Protein AF-A0A7R8YMV1-F1 (afdb_monomer_lite)

Foldseek 3Di:
DDDPDDPPPPPPPQPADPVHPDRCPDPVNVLVVLLVLLVVLLVVLVPDDFDPDFACVLVVVVVPDDPPDDPVNHDSLVSNQRNVLSVPKDKDKDWDWDDPPDDDPDDAWDQDPNTTIRMDIDIDSSDTGTSCVSVVVVVVVVVVVVVVVVVVD

InterPro domains:
  IPR009286 Inositol-pentakisphosphate 2-kinase [PF06090] (25-140)

Organism: Hermetia illucens (NCBI:txid343691)

Radius of gyration: 21.93 Å; chains: 1; bounding box: 42×35×78 Å

Secondary structure (DSSP, 8-state):
---------------EETTEEEETTSHHHHHHHHHHHHHHHHHHHTTS---SS---HHHHHHHHSPSSPPGGGS-HHHHHHHHHHHHT-EEEEEEEEPPTT----SS-EEEETTEEEEEEEEEE--PPPPTTHHHHHHHHHHHHHHHHHHHT-

pLDDT: mean 83.14, std 17.16, range [29.22, 95.69]

Structure (mmCIF, N/CA/C/O backbone):
data_AF-A0A7R8YMV1-F1
#
_entry.id   AF-A0A7R8YMV1-F1
#
loop_
_atom_site.group_PDB
_atom_site.id
_atom_site.type_symbol
_atom_site.label_atom_id
_atom_site.label_alt_id
_atom_site.label_comp_id
_atom_site.label_asym_id
_atom_site.label_entity_id
_atom_site.label_seq_id
_atom_site.pdbx_PDB_ins_code
_atom_site.Cartn_x
_atom_site.Cartn_y
_atom_site.Cartn_z
_atom_site.occupancy
_atom_site.B_iso_or_equiv
_a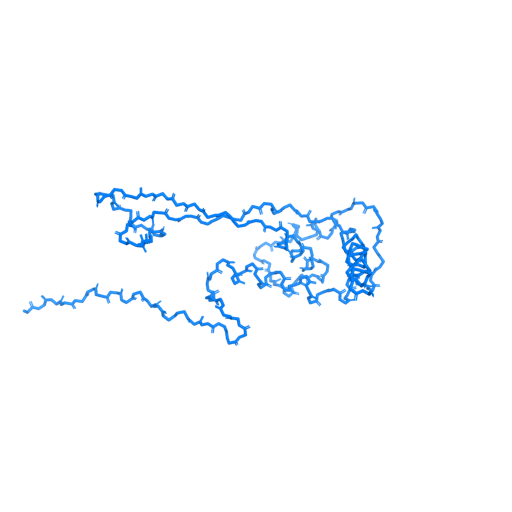tom_site.auth_seq_id
_atom_site.auth_comp_id
_atom_site.auth_asym_id
_atom_site.auth_atom_id
_atom_site.pdbx_PDB_model_num
ATOM 1 N N . MET A 1 1 ? -5.526 13.623 52.461 1.00 35.19 1 MET A N 1
ATOM 2 C CA . MET A 1 1 ? -4.136 13.130 52.526 1.00 35.19 1 MET A CA 1
ATOM 3 C C . MET A 1 1 ? -4.103 11.868 51.670 1.00 35.19 1 MET A C 1
ATOM 5 O O . MET A 1 1 ? -4.763 10.916 52.060 1.00 35.19 1 MET A O 1
ATOM 9 N N . TYR A 1 2 ? -3.419 11.952 50.516 1.00 32.72 2 TYR A N 1
ATOM 10 C CA . TYR A 1 2 ? -3.205 10.959 49.436 1.00 32.72 2 TYR A CA 1
ATOM 11 C C . TYR A 1 2 ? -4.419 10.545 48.575 1.00 32.72 2 TYR A C 1
ATOM 13 O O . TYR A 1 2 ? -5.417 10.102 49.120 1.00 32.72 2 TYR A O 1
ATOM 21 N N . ASP A 1 3 ? -4.408 10.570 47.237 1.00 29.22 3 ASP A N 1
ATOM 22 C CA . ASP A 1 3 ? -3.578 11.251 46.225 1.00 29.22 3 ASP A CA 1
ATOM 23 C C . ASP A 1 3 ? -4.332 11.117 44.873 1.00 29.22 3 ASP A C 1
ATOM 25 O O . ASP A 1 3 ? -4.568 10.005 44.395 1.00 29.22 3 ASP A O 1
ATOM 29 N N . ASP A 1 4 ? -4.746 12.241 44.281 1.00 38.91 4 ASP A N 1
ATOM 30 C CA . ASP A 1 4 ? -5.497 12.365 43.015 1.00 38.91 4 ASP A CA 1
ATOM 31 C C . ASP A 1 4 ? -4.572 12.215 41.791 1.00 38.91 4 ASP A C 1
ATOM 33 O O . ASP A 1 4 ? -4.301 13.170 41.058 1.00 38.91 4 ASP A O 1
ATOM 37 N N . LYS A 1 5 ? -4.019 11.019 41.555 1.00 41.78 5 LYS A N 1
ATOM 38 C CA . LYS A 1 5 ? -3.095 10.813 40.423 1.00 41.78 5 LYS A CA 1
ATOM 39 C C . LYS A 1 5 ? -3.232 9.470 39.723 1.00 41.78 5 LYS A C 1
ATOM 41 O O . LYS A 1 5 ? -2.323 8.659 39.815 1.00 41.78 5 LYS A O 1
ATOM 46 N N . ILE A 1 6 ? -4.276 9.294 38.908 1.00 38.31 6 ILE A N 1
ATOM 47 C CA . ILE A 1 6 ? -4.153 8.574 37.620 1.00 38.31 6 ILE A CA 1
ATOM 48 C C . ILE A 1 6 ? -5.059 9.233 36.561 1.00 38.31 6 ILE A C 1
ATOM 50 O O . ILE A 1 6 ? -5.857 8.590 35.890 1.00 38.31 6 ILE A O 1
ATOM 54 N N . THR A 1 7 ? -4.904 10.537 36.336 1.00 36.53 7 THR A N 1
ATOM 55 C CA . THR A 1 7 ? -5.081 11.093 34.988 1.00 36.53 7 THR A CA 1
ATOM 56 C C . THR A 1 7 ? -3.829 10.731 34.196 1.00 36.53 7 THR A C 1
ATOM 58 O O . THR A 1 7 ? -2.898 11.521 34.047 1.00 36.53 7 THR A O 1
ATOM 61 N N . LYS A 1 8 ? -3.766 9.487 33.703 1.00 34.62 8 LYS A N 1
ATOM 62 C CA . LYS A 1 8 ? -2.855 9.184 32.598 1.00 34.62 8 LYS A CA 1
ATOM 63 C C . LYS A 1 8 ? -3.426 9.887 31.379 1.00 34.62 8 LYS A C 1
ATOM 65 O O . LYS A 1 8 ? -4.315 9.368 30.713 1.00 34.62 8 LYS A O 1
ATOM 70 N N . ASN A 1 9 ? -2.919 11.100 31.173 1.00 32.38 9 ASN A N 1
ATOM 71 C CA . ASN A 1 9 ? -2.918 11.811 29.910 1.00 32.38 9 ASN A CA 1
ATOM 72 C C . ASN A 1 9 ? -2.736 10.784 28.791 1.00 32.38 9 ASN A C 1
ATOM 74 O O . ASN A 1 9 ? -1.647 10.239 28.606 1.00 32.38 9 ASN A O 1
ATOM 78 N N . ILE A 1 10 ? -3.822 10.485 28.078 1.00 41.59 10 ILE A N 1
ATOM 79 C CA . ILE A 1 10 ? -3.691 9.995 26.717 1.00 41.59 10 ILE A CA 1
ATOM 80 C C . ILE A 1 10 ? -3.065 11.175 26.012 1.00 41.59 10 ILE A C 1
ATOM 82 O O . ILE A 1 10 ? -3.707 12.208 25.835 1.00 41.59 10 ILE A O 1
ATOM 86 N N . ASP A 1 11 ? -1.781 11.043 25.735 1.00 39.00 11 ASP A N 1
ATOM 87 C CA . ASP A 1 11 ? -1.049 12.013 24.964 1.00 39.00 11 ASP A CA 1
ATOM 88 C C . ASP A 1 11 ? -1.720 12.107 23.588 1.00 39.00 11 ASP A C 1
ATOM 90 O O . ASP A 1 11 ? -1.566 11.249 22.719 1.00 39.00 11 ASP A O 1
ATOM 94 N N . THR A 1 12 ? -2.594 13.101 23.441 1.00 42.97 12 THR A N 1
ATOM 95 C CA . THR A 1 12 ? -3.225 13.478 22.178 1.00 42.97 12 THR A CA 1
ATOM 96 C C . THR A 1 12 ? -2.307 14.376 21.363 1.00 42.97 12 THR A C 1
ATOM 98 O O . THR A 1 12 ? -2.748 14.898 20.339 1.00 42.97 12 THR A O 1
ATOM 101 N N . SER A 1 13 ? -1.037 14.548 21.761 1.00 44.12 13 SER A N 1
ATOM 102 C CA . SER A 1 13 ? -0.021 15.041 20.841 1.00 44.12 13 SER A CA 1
ATOM 103 C C . SER A 1 13 ? 0.265 13.943 19.811 1.00 44.12 13 SER A C 1
ATOM 105 O O . SER A 1 13 ? 1.190 13.139 19.869 1.00 44.12 13 SER A O 1
ATOM 107 N N . SER A 1 14 ? -0.631 13.879 18.829 1.00 53.84 14 SER A N 1
ATOM 108 C CA . SER A 1 14 ? -0.283 13.435 17.494 1.00 53.84 14 SER A CA 1
ATOM 109 C C . SER A 1 14 ? 0.838 14.358 17.039 1.00 53.84 14 SER A C 1
ATOM 111 O O . SER A 1 14 ? 0.567 15.418 16.482 1.00 53.84 14 SER A O 1
ATOM 113 N N . GLU A 1 15 ? 2.086 13.991 17.318 1.00 51.94 15 GLU A N 1
ATOM 114 C CA . GLU A 1 15 ? 3.215 14.461 16.530 1.00 51.94 15 GLU A CA 1
ATOM 115 C C . GLU A 1 15 ? 2.826 14.188 15.071 1.00 51.94 15 GLU A C 1
ATOM 117 O O . GLU A 1 15 ? 2.707 13.040 14.634 1.00 51.94 15 GLU A O 1
ATOM 122 N N . CYS A 1 16 ? 2.425 15.245 14.371 1.00 46.53 16 CYS A N 1
ATOM 123 C CA . CYS A 1 16 ? 2.157 15.196 12.948 1.00 46.53 16 CYS A CA 1
ATOM 124 C C . CYS A 1 16 ? 3.512 15.255 12.256 1.00 46.53 16 CYS A C 1
ATOM 126 O O . CYS A 1 16 ? 4.367 16.064 12.617 1.00 46.53 16 CYS A O 1
ATOM 128 N N . ASP A 1 17 ? 3.702 14.399 11.261 1.00 52.84 17 ASP A N 1
ATOM 129 C CA . ASP A 1 17 ? 4.820 14.546 10.342 1.00 52.84 17 ASP A CA 1
ATOM 130 C C . ASP A 1 17 ? 4.676 15.919 9.652 1.00 52.84 17 ASP A C 1
ATOM 132 O O . ASP A 1 17 ? 3.625 16.181 9.066 1.00 52.84 17 ASP A O 1
ATOM 136 N N . PRO A 1 18 ? 5.666 16.828 9.704 1.00 58.41 18 PRO A N 1
ATOM 137 C CA . PRO A 1 18 ? 5.553 18.137 9.061 1.00 58.41 18 PRO A CA 1
ATOM 138 C C . PRO A 1 18 ? 5.321 18.052 7.541 1.00 58.41 18 PRO A C 1
ATOM 140 O O . PRO A 1 18 ? 4.912 19.041 6.935 1.00 58.41 18 PRO A O 1
ATOM 143 N N . GLN A 1 19 ? 5.541 16.886 6.920 1.00 65.38 19 GLN A N 1
ATOM 144 C CA . GLN A 1 19 ? 5.238 16.627 5.509 1.00 65.38 19 GLN A CA 1
ATOM 145 C C . GLN A 1 19 ? 3.892 15.920 5.273 1.00 65.38 19 GLN A C 1
ATOM 147 O O . GLN A 1 19 ? 3.459 15.798 4.127 1.00 65.38 19 GLN A O 1
ATOM 152 N N . SER A 1 20 ? 3.203 15.460 6.322 1.00 70.75 20 SER A N 1
ATOM 153 C CA . SER A 1 20 ? 1.961 14.693 6.213 1.00 70.75 20 SER A CA 1
ATOM 154 C C . SER A 1 20 ? 0.981 15.027 7.340 1.00 70.75 20 SER A C 1
ATOM 156 O O . SER A 1 20 ? 1.244 14.789 8.514 1.00 70.75 20 SER A O 1
ATOM 158 N N . ASN A 1 21 ? -0.239 15.419 6.969 1.00 85.62 21 ASN A N 1
ATOM 159 C CA . ASN A 1 21 ? -1.338 15.679 7.909 1.00 85.62 21 ASN A CA 1
ATOM 160 C C . ASN A 1 21 ? -1.898 14.411 8.601 1.00 85.62 21 ASN A C 1
ATOM 162 O O . ASN A 1 21 ? -2.940 14.473 9.252 1.00 85.62 21 ASN A O 1
ATOM 166 N N . LEU A 1 22 ? -1.257 13.247 8.438 1.00 88.31 22 LEU A N 1
ATOM 167 C CA . LEU A 1 22 ? -1.645 11.990 9.079 1.00 88.31 22 LEU A CA 1
ATOM 168 C C . LEU A 1 22 ? -0.892 11.777 10.405 1.00 88.31 22 LEU A C 1
ATOM 170 O O . LEU A 1 22 ? 0.320 12.000 10.453 1.00 88.31 22 LEU A O 1
ATOM 174 N N . PRO A 1 23 ? -1.552 11.244 11.454 1.00 90.06 23 PRO A N 1
ATOM 175 C CA . PRO A 1 23 ? -0.878 10.899 12.704 1.00 90.06 23 PRO A CA 1
ATOM 176 C C . PRO A 1 23 ? 0.217 9.853 12.470 1.00 90.06 23 PRO A C 1
ATOM 178 O O . PRO A 1 23 ? -0.052 8.826 11.835 1.00 90.06 23 PRO A O 1
ATOM 181 N N . LEU A 1 24 ? 1.414 10.060 13.035 1.00 85.69 24 LEU A N 1
ATOM 182 C CA . LEU A 1 24 ? 2.606 9.229 12.783 1.00 85.69 24 LEU A CA 1
ATOM 183 C C . LEU A 1 24 ? 2.370 7.722 12.952 1.00 85.69 24 LEU A C 1
ATOM 185 O O . LEU A 1 24 ? 2.859 6.907 12.177 1.00 85.69 24 LEU A O 1
ATOM 189 N N . LYS A 1 25 ? 1.591 7.334 13.964 1.00 86.56 25 LYS A N 1
ATOM 190 C CA . LYS A 1 25 ? 1.333 5.920 14.289 1.00 86.56 25 LYS A CA 1
ATOM 191 C C . LYS A 1 25 ? 0.070 5.363 13.628 1.00 86.56 25 LYS A C 1
ATOM 193 O O . LYS A 1 25 ? -0.276 4.205 13.868 1.00 86.56 25 LYS A O 1
ATOM 198 N N . SER A 1 26 ? -0.629 6.163 12.821 1.00 90.00 26 SER A N 1
ATOM 199 C CA . SER A 1 26 ? -1.842 5.724 12.133 1.00 90.00 26 SER A CA 1
ATOM 200 C C . SER A 1 26 ? -1.528 4.679 11.063 1.00 90.00 26 SER A C 1
ATOM 202 O O . SER A 1 26 ? -0.466 4.686 10.442 1.00 90.00 26 SER A O 1
ATOM 204 N N . ILE A 1 27 ? -2.483 3.779 10.821 1.00 91.56 27 ILE A N 1
ATOM 205 C CA . ILE A 1 27 ? -2.377 2.805 9.729 1.00 91.56 27 ILE A CA 1
ATOM 206 C C . ILE A 1 27 ? -2.248 3.499 8.369 1.00 91.56 27 ILE A C 1
ATOM 208 O O . ILE A 1 27 ? -1.481 3.044 7.532 1.00 91.56 27 ILE A O 1
ATOM 212 N N . LEU A 1 28 ? -2.933 4.632 8.183 1.00 93.62 28 LEU A N 1
ATOM 213 C CA . LEU A 1 28 ? -2.874 5.409 6.949 1.00 93.62 28 LEU A CA 1
ATOM 214 C C . LEU A 1 28 ? -1.473 5.963 6.703 1.00 93.62 28 LEU A C 1
ATOM 216 O O . LEU A 1 28 ? -0.992 5.865 5.581 1.00 93.62 28 LEU A O 1
ATOM 220 N N . LYS A 1 29 ? -0.792 6.478 7.738 1.00 93.44 29 LYS A N 1
ATOM 221 C CA . LYS A 1 29 ? 0.595 6.941 7.597 1.00 93.44 29 LYS A CA 1
ATOM 222 C C . LYS A 1 29 ? 1.521 5.797 7.194 1.00 93.44 29 LYS A C 1
ATOM 224 O O . LYS A 1 29 ? 2.271 5.935 6.240 1.00 93.44 29 LYS A O 1
ATOM 229 N N . LYS A 1 30 ? 1.399 4.638 7.848 1.00 92.62 30 LYS A N 1
ATOM 230 C CA . LYS A 1 30 ? 2.197 3.446 7.512 1.00 92.62 30 LYS A CA 1
ATOM 231 C C . LYS A 1 30 ? 1.963 2.970 6.077 1.00 92.62 30 LYS A C 1
ATOM 233 O O . LYS A 1 30 ? 2.919 2.657 5.381 1.00 92.62 30 LYS A O 1
ATOM 238 N N . VAL A 1 31 ? 0.705 2.918 5.636 1.00 94.50 31 VAL A N 1
ATOM 239 C CA . VAL A 1 31 ? 0.358 2.543 4.256 1.00 94.50 31 VAL A CA 1
ATOM 240 C C . VAL A 1 31 ? 0.936 3.556 3.268 1.00 94.50 31 VAL A C 1
ATOM 242 O O . VAL A 1 31 ? 1.575 3.148 2.305 1.00 94.50 31 VAL A O 1
ATOM 245 N N . LEU A 1 32 ? 0.783 4.857 3.532 1.00 94.31 32 LEU A N 1
ATOM 246 C CA . LEU A 1 32 ? 1.320 5.925 2.687 1.00 94.31 32 LEU A CA 1
ATOM 247 C C . LEU A 1 32 ? 2.852 5.864 2.566 1.00 94.31 32 LEU A C 1
ATOM 249 O O . LEU A 1 32 ? 3.397 6.010 1.470 1.00 94.31 32 LEU A O 1
ATOM 253 N N . ASP A 1 33 ? 3.547 5.622 3.676 1.00 92.88 33 ASP A N 1
ATOM 25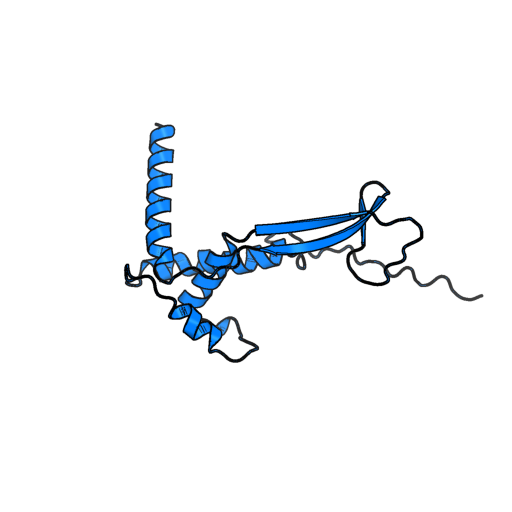4 C CA . ASP A 1 33 ? 5.009 5.526 3.698 1.00 92.88 33 ASP A CA 1
ATOM 255 C C . ASP A 1 33 ? 5.495 4.375 2.814 1.00 92.88 33 ASP A C 1
ATOM 257 O O . ASP A 1 33 ? 6.404 4.548 2.003 1.00 92.88 33 ASP A O 1
ATOM 261 N N . LEU A 1 34 ? 4.823 3.225 2.881 1.00 93.25 34 LEU A N 1
ATOM 262 C CA . LEU A 1 34 ? 5.149 2.081 2.035 1.00 93.25 34 LEU A CA 1
ATOM 263 C C . LEU A 1 34 ? 4.748 2.299 0.566 1.00 93.25 34 LEU A C 1
ATOM 265 O O . LEU A 1 34 ? 5.505 1.939 -0.332 1.00 93.25 34 LEU A O 1
ATOM 269 N N . GLN A 1 35 ? 3.605 2.938 0.288 1.00 94.81 35 GLN A N 1
ATOM 270 C CA . GLN A 1 35 ? 3.210 3.323 -1.077 1.00 94.81 35 GLN A CA 1
ATOM 271 C C . GLN A 1 35 ? 4.241 4.264 -1.722 1.00 94.81 35 GLN A C 1
ATOM 273 O O . GLN A 1 35 ? 4.489 4.196 -2.929 1.00 94.81 35 GLN A O 1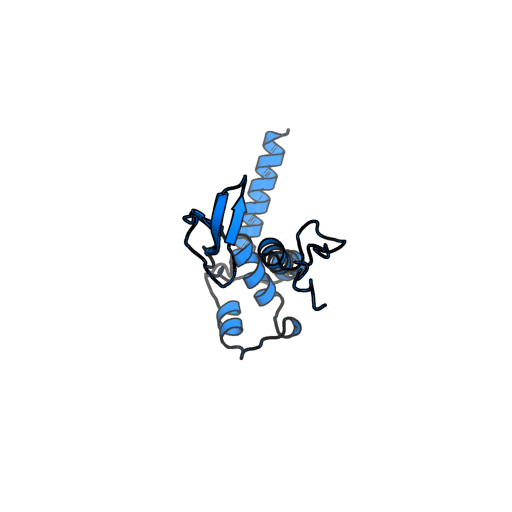
ATOM 278 N N . THR A 1 36 ? 4.894 5.114 -0.927 1.00 94.38 36 THR A N 1
ATOM 279 C CA . THR A 1 36 ? 5.921 6.043 -1.416 1.00 94.38 36 THR A CA 1
ATOM 280 C C . THR A 1 36 ? 7.119 5.307 -2.025 1.00 94.38 36 THR A C 1
ATOM 282 O O . THR A 1 36 ? 7.710 5.811 -2.982 1.00 94.38 36 THR A O 1
ATOM 285 N N . PHE A 1 37 ? 7.425 4.079 -1.590 1.00 94.56 37 PHE A N 1
ATOM 286 C CA . PHE A 1 37 ? 8.476 3.265 -2.208 1.00 94.56 37 PHE A CA 1
ATOM 287 C C . PHE A 1 37 ? 8.215 2.957 -3.679 1.00 94.56 37 PHE A C 1
ATOM 289 O O . PHE A 1 37 ? 9.146 3.024 -4.481 1.00 94.56 37 PHE A O 1
ATOM 296 N N . ALA A 1 38 ? 6.966 2.694 -4.072 1.00 94.19 38 ALA A N 1
ATOM 297 C CA . ALA A 1 38 ? 6.659 2.496 -5.484 1.00 94.19 38 ALA A CA 1
ATOM 298 C C . ALA A 1 38 ? 6.923 3.768 -6.287 1.00 94.19 38 ALA A C 1
ATOM 300 O O . ALA A 1 38 ? 7.575 3.703 -7.325 1.00 94.19 38 ALA A O 1
ATOM 301 N N . LYS A 1 39 ? 6.501 4.931 -5.775 1.00 92.94 39 LYS A N 1
ATOM 302 C CA . LYS A 1 39 ? 6.721 6.225 -6.434 1.00 92.94 39 LYS A CA 1
ATOM 303 C C . LYS A 1 39 ? 8.209 6.551 -6.598 1.00 92.94 39 LYS A C 1
ATOM 305 O O . LYS A 1 39 ? 8.621 6.955 -7.682 1.00 92.94 39 LYS A O 1
ATOM 310 N N . LEU A 1 40 ? 9.004 6.375 -5.541 1.00 95.12 40 LEU A N 1
ATOM 311 C CA . LEU A 1 40 ? 10.440 6.682 -5.550 1.00 95.12 40 LEU A CA 1
ATOM 312 C C . LEU A 1 40 ? 11.229 5.792 -6.517 1.00 95.12 40 LEU A C 1
ATOM 314 O O . LEU A 1 40 ? 12.233 6.237 -7.066 1.00 95.12 40 LEU A O 1
ATOM 318 N N . ASN A 1 41 ? 10.757 4.569 -6.764 1.00 95.06 41 ASN A N 1
ATOM 319 C CA . ASN A 1 41 ? 11.431 3.612 -7.636 1.00 95.06 41 ASN A CA 1
ATOM 320 C C . ASN A 1 41 ? 10.877 3.576 -9.074 1.00 95.06 41 ASN A C 1
ATOM 322 O O . ASN A 1 41 ? 11.423 2.851 -9.901 1.00 95.06 41 ASN A O 1
ATOM 326 N N . LEU A 1 42 ? 9.869 4.391 -9.431 1.00 93.06 42 LEU A N 1
ATOM 327 C CA . LEU A 1 42 ? 9.380 4.487 -10.821 1.00 93.06 42 LEU A CA 1
ATOM 328 C C . LEU A 1 42 ? 10.494 4.799 -11.843 1.00 93.06 42 LEU A C 1
ATOM 330 O O . LEU A 1 42 ? 10.511 4.142 -12.886 1.00 93.06 42 LEU A O 1
ATOM 334 N N . PRO A 1 43 ? 11.434 5.744 -11.596 1.00 94.12 43 PRO A N 1
ATOM 335 C CA . PRO A 1 43 ? 12.492 6.041 -12.563 1.00 94.12 43 PRO A CA 1
ATOM 336 C C . PRO A 1 43 ? 13.392 4.836 -12.830 1.00 94.12 43 PRO A C 1
ATOM 338 O O . PRO A 1 43 ? 13.741 4.581 -13.978 1.00 94.12 43 PRO A O 1
ATOM 341 N N . TYR A 1 44 ? 13.718 4.069 -11.789 1.00 94.38 44 TYR A N 1
ATOM 342 C CA . TYR A 1 44 ? 14.491 2.840 -11.923 1.00 94.38 44 TYR A CA 1
ATOM 343 C C . TYR A 1 44 ? 13.723 1.784 -12.726 1.00 94.38 44 TYR A C 1
ATOM 345 O O . TYR A 1 44 ? 14.225 1.276 -13.725 1.00 94.38 44 TYR A O 1
ATOM 353 N N . MET A 1 45 ? 12.462 1.531 -12.356 1.00 93.94 45 MET A N 1
ATOM 354 C CA . MET A 1 45 ? 11.610 0.553 -13.041 1.00 93.94 45 MET A CA 1
ATOM 355 C C . MET A 1 45 ? 11.407 0.873 -14.531 1.00 93.94 45 MET A C 1
ATOM 357 O O . MET A 1 45 ? 11.180 -0.032 -15.329 1.00 93.94 45 MET A O 1
ATOM 361 N N . SER A 1 46 ? 11.513 2.148 -14.925 1.00 89.81 46 SER A N 1
ATOM 362 C CA . SER A 1 46 ? 11.427 2.573 -16.329 1.00 89.81 46 SER A CA 1
ATOM 363 C C . SER A 1 46 ? 12.664 2.263 -17.176 1.00 89.81 46 SER A C 1
ATOM 365 O O . SER A 1 46 ? 12.571 2.285 -18.401 1.00 89.81 46 SER A O 1
ATOM 367 N N . GLN A 1 47 ? 13.806 1.987 -16.542 1.00 91.00 47 GLN A N 1
ATOM 368 C CA . GLN A 1 47 ? 15.086 1.746 -17.216 1.00 91.00 47 GLN A CA 1
ATOM 369 C C . GLN A 1 47 ? 15.404 0.257 -17.374 1.00 91.00 47 GLN A C 1
ATOM 371 O O . GLN A 1 47 ? 16.247 -0.102 -18.193 1.00 91.00 47 GLN A O 1
ATOM 376 N N . ILE A 1 48 ? 14.756 -0.606 -16.592 1.00 88.94 48 ILE A N 1
ATOM 377 C CA . ILE A 1 48 ? 14.990 -2.049 -16.629 1.00 88.94 48 ILE A CA 1
ATOM 378 C C . ILE A 1 48 ? 14.149 -2.728 -17.714 1.00 88.94 48 ILE A C 1
ATOM 380 O O . ILE A 1 48 ? 12.989 -2.383 -17.952 1.00 88.94 48 ILE A O 1
ATOM 384 N N . GLU A 1 49 ? 14.724 -3.741 -18.358 1.00 85.69 49 GLU A N 1
ATOM 385 C CA . GLU A 1 49 ? 13.994 -4.578 -19.306 1.00 85.69 49 GLU A CA 1
ATOM 386 C C . GLU A 1 49 ? 13.111 -5.578 -18.554 1.00 85.69 49 GLU A C 1
ATOM 388 O O . GLU A 1 49 ? 13.580 -6.556 -17.971 1.00 85.69 49 GLU A O 1
ATOM 393 N N . LEU A 1 50 ? 11.802 -5.327 -18.573 1.00 85.00 50 LEU A N 1
ATOM 394 C CA . LEU A 1 50 ? 10.811 -6.216 -17.977 1.00 85.00 50 LEU A CA 1
ATOM 395 C C . LEU A 1 50 ? 10.254 -7.187 -19.017 1.00 85.00 50 LEU A C 1
ATOM 397 O O . LEU A 1 50 ? 9.751 -6.785 -20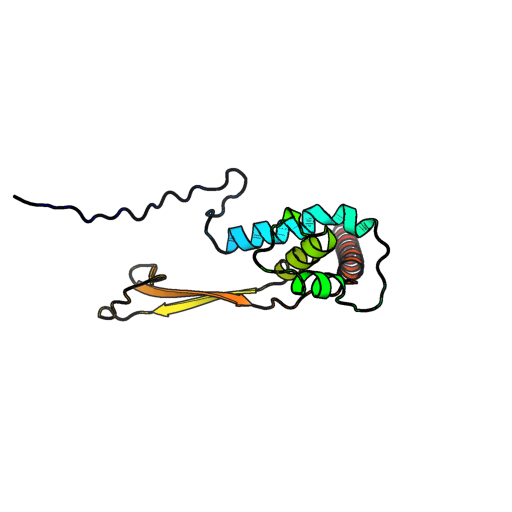.071 1.00 85.00 50 LEU A O 1
ATOM 401 N N . SER A 1 51 ? 10.283 -8.473 -18.670 1.00 84.88 51 SER A N 1
ATOM 402 C CA . SER A 1 51 ? 9.606 -9.522 -19.431 1.00 84.88 51 SER A CA 1
ATOM 403 C C . SER A 1 51 ? 8.089 -9.313 -19.429 1.00 84.88 51 SER A C 1
ATOM 405 O O . SER A 1 51 ? 7.511 -8.850 -18.447 1.00 84.88 51 SER A O 1
ATOM 407 N N . ASP A 1 52 ? 7.422 -9.707 -20.515 1.00 83.06 52 ASP A N 1
ATOM 408 C CA . ASP A 1 52 ? 5.957 -9.796 -20.550 1.00 83.06 52 ASP A CA 1
ATOM 409 C C . ASP A 1 52 ? 5.426 -11.008 -19.774 1.00 83.06 52 ASP A C 1
ATOM 411 O O . ASP A 1 52 ? 4.248 -11.045 -19.406 1.00 83.06 52 ASP A O 1
ATOM 415 N N . ALA A 1 53 ? 6.285 -11.990 -19.492 1.00 88.06 53 ALA A N 1
ATOM 416 C CA . ALA A 1 53 ? 5.912 -13.160 -18.718 1.00 88.06 53 ALA A CA 1
ATOM 417 C C . ALA A 1 53 ? 5.590 -12.778 -17.269 1.00 88.06 53 ALA A C 1
ATOM 419 O O . ALA A 1 53 ? 6.261 -11.958 -16.642 1.00 88.06 53 ALA A O 1
ATOM 420 N N . LYS A 1 54 ? 4.553 -13.408 -16.718 1.00 88.00 54 LYS A N 1
ATOM 421 C CA . LYS A 1 54 ? 4.207 -13.258 -15.309 1.00 88.00 54 LYS A CA 1
ATOM 422 C C . LYS A 1 54 ? 5.219 -14.045 -14.469 1.00 88.00 54 LYS A C 1
ATOM 424 O O . LYS A 1 54 ? 5.195 -15.272 -14.492 1.00 88.00 54 LYS A O 1
ATOM 429 N N . SER A 1 55 ? 6.068 -13.347 -13.725 1.00 90.94 55 SER A N 1
ATOM 430 C CA . SER A 1 55 ? 6.991 -13.928 -12.743 1.00 90.94 55 SER A CA 1
ATOM 431 C C . SER A 1 55 ? 6.862 -13.234 -11.389 1.00 90.94 55 SER A C 1
ATOM 433 O O . SER A 1 55 ? 6.260 -12.163 -11.284 1.00 90.94 55 SER A O 1
ATOM 435 N N . TYR A 1 56 ? 7.402 -13.875 -10.355 1.00 91.12 56 TYR A N 1
ATOM 436 C CA . TYR A 1 56 ? 7.421 -13.378 -8.979 1.00 91.12 56 TYR A CA 1
ATOM 437 C C . TYR A 1 56 ? 8.839 -13.430 -8.394 1.00 91.12 56 TYR A C 1
ATOM 439 O O . TYR A 1 56 ? 9.014 -13.525 -7.184 1.00 91.12 56 TYR A O 1
ATOM 447 N N . ASN A 1 57 ? 9.865 -13.354 -9.243 1.00 89.94 57 ASN A N 1
ATOM 448 C CA . ASN A 1 57 ? 11.254 -13.602 -8.860 1.00 89.94 57 ASN A CA 1
ATOM 449 C C . ASN A 1 57 ? 11.741 -12.587 -7.821 1.00 89.94 57 ASN A C 1
ATOM 451 O O . ASN A 1 57 ? 12.468 -12.940 -6.894 1.00 89.94 57 ASN A O 1
ATOM 455 N N . SER A 1 58 ? 11.333 -11.322 -7.956 1.00 85.19 58 SER A N 1
ATOM 456 C CA . SER A 1 58 ? 11.688 -10.267 -6.998 1.00 85.19 58 SER A CA 1
ATOM 457 C C . SER A 1 58 ? 11.093 -10.545 -5.617 1.00 85.19 58 SER A C 1
ATOM 459 O O . SER A 1 58 ? 11.724 -10.302 -4.594 1.00 85.19 58 SER A O 1
ATOM 461 N N . LEU A 1 59 ? 9.891 -11.118 -5.576 1.00 85.06 59 LEU A N 1
ATOM 462 C CA . LEU A 1 59 ? 9.204 -11.455 -4.333 1.00 85.06 59 LEU A CA 1
ATOM 463 C C . LEU A 1 59 ? 9.700 -12.764 -3.726 1.00 85.06 59 LEU A C 1
ATOM 465 O O . LEU A 1 59 ? 9.816 -12.857 -2.510 1.00 85.06 59 LEU A O 1
ATOM 469 N N . GLU A 1 60 ? 10.044 -13.756 -4.544 1.00 90.12 60 GLU A N 1
ATOM 470 C CA . GLU A 1 60 ? 10.712 -14.972 -4.077 1.00 90.12 60 GLU A CA 1
ATOM 471 C C . GLU A 1 60 ? 12.044 -14.629 -3.396 1.00 90.12 60 GLU A C 1
ATOM 473 O O . GLU A 1 60 ? 12.323 -15.120 -2.299 1.00 90.12 60 GLU A O 1
ATOM 478 N N . LYS A 1 61 ? 12.822 -13.706 -3.982 1.00 89.06 61 LYS A N 1
ATOM 479 C CA . LYS A 1 61 ? 14.025 -13.148 -3.347 1.00 89.06 61 LYS A CA 1
ATOM 480 C C . LYS A 1 61 ? 13.689 -12.464 -2.025 1.00 89.06 61 LYS A C 1
ATOM 482 O O . LYS A 1 61 ? 14.319 -12.793 -1.022 1.00 89.06 61 LYS A O 1
ATOM 487 N N . LEU A 1 62 ? 12.673 -11.600 -1.993 1.00 87.31 62 LEU A N 1
ATOM 488 C CA . LEU A 1 62 ? 12.250 -10.903 -0.776 1.00 87.31 62 LEU A CA 1
ATOM 489 C C . LEU A 1 62 ? 11.885 -11.872 0.357 1.00 87.31 62 LEU A C 1
ATOM 491 O O . LEU A 1 62 ? 12.372 -11.723 1.475 1.00 87.31 62 LEU A O 1
ATOM 495 N N . VAL A 1 63 ? 11.053 -12.877 0.072 1.00 87.50 63 VAL A N 1
ATOM 496 C CA . VAL A 1 63 ? 10.576 -13.860 1.061 1.00 87.50 63 VAL A CA 1
ATOM 497 C C . VAL A 1 63 ? 11.704 -14.783 1.531 1.00 87.50 63 VAL A C 1
ATOM 499 O O . VAL A 1 63 ? 11.662 -15.285 2.652 1.00 87.50 63 VAL A O 1
ATOM 502 N N . SER A 1 64 ? 12.743 -14.980 0.714 1.00 89.06 64 SER A N 1
ATOM 503 C CA . SER A 1 64 ? 13.923 -15.761 1.101 1.00 89.06 64 SER A CA 1
ATOM 504 C C . SER A 1 64 ? 14.845 -15.047 2.104 1.00 89.06 64 SER A C 1
ATOM 506 O O . SER A 1 64 ? 15.708 -15.691 2.709 1.00 89.06 64 SER A O 1
ATOM 508 N N . LYS A 1 65 ? 14.678 -13.732 2.312 1.00 88.94 65 LYS A N 1
ATOM 509 C CA . LYS A 1 65 ? 15.494 -12.958 3.257 1.00 88.94 65 LYS A CA 1
ATOM 510 C C . LYS A 1 65 ? 15.108 -13.271 4.704 1.00 88.94 65 LYS A C 1
ATOM 512 O O . LYS A 1 65 ? 13.941 -13.450 5.044 1.00 88.94 65 LYS A O 1
ATOM 517 N N . LYS A 1 66 ? 16.107 -13.317 5.592 1.00 84.19 66 LYS A N 1
ATOM 518 C CA . LYS A 1 66 ? 15.881 -13.530 7.029 1.00 84.19 66 LYS A CA 1
ATOM 519 C C . LYS A 1 66 ? 15.331 -12.260 7.674 1.00 84.19 66 LYS A C 1
ATOM 521 O O . LYS A 1 66 ? 15.846 -11.176 7.436 1.00 84.19 66 LYS A O 1
ATOM 526 N N . LEU A 1 67 ? 14.321 -12.417 8.528 1.00 85.06 67 LEU A N 1
ATOM 527 C CA . LEU A 1 67 ? 13.787 -11.330 9.347 1.00 85.06 67 LEU A CA 1
ATOM 528 C C . LEU A 1 67 ? 14.652 -11.111 10.607 1.00 85.06 67 LEU A C 1
ATOM 530 O O . LEU A 1 67 ? 15.138 -12.095 11.172 1.00 85.06 67 LEU A O 1
ATOM 534 N N . PRO A 1 68 ? 14.794 -9.862 11.094 1.00 84.25 68 PRO A N 1
ATOM 535 C CA . PRO A 1 68 ? 14.245 -8.626 10.526 1.00 84.25 68 PRO A CA 1
ATOM 536 C C . PRO A 1 68 ? 15.021 -8.170 9.280 1.00 84.25 68 PRO A C 1
ATOM 538 O O . PRO A 1 68 ? 16.243 -8.237 9.254 1.00 84.25 68 PRO A O 1
ATOM 541 N N . ILE A 1 69 ? 14.297 -7.693 8.265 1.00 83.12 69 ILE A N 1
ATOM 542 C CA . ILE A 1 69 ? 14.890 -7.132 7.044 1.00 83.12 69 ILE A CA 1
ATOM 543 C C . ILE A 1 69 ? 15.008 -5.619 7.226 1.00 83.12 69 ILE A C 1
ATOM 545 O O . ILE A 1 69 ? 14.010 -4.969 7.554 1.00 83.12 69 ILE A O 1
ATOM 549 N N . LEU A 1 70 ? 16.199 -5.059 7.014 1.00 86.19 70 LEU A N 1
ATOM 550 C CA . LEU A 1 70 ? 16.370 -3.611 6.956 1.00 86.19 70 LEU A CA 1
ATOM 551 C C . LEU A 1 70 ? 15.954 -3.115 5.567 1.00 86.19 70 LEU A C 1
ATOM 553 O O . LEU A 1 70 ? 16.178 -3.784 4.561 1.00 86.19 70 LEU A O 1
ATOM 557 N N . LEU A 1 71 ? 15.333 -1.935 5.494 1.00 85.19 71 LEU A N 1
ATOM 558 C CA . LEU A 1 71 ? 14.884 -1.366 4.214 1.00 85.19 71 LEU A CA 1
ATOM 559 C C . LEU A 1 71 ? 16.048 -1.123 3.242 1.00 85.19 71 LEU A C 1
ATOM 561 O O . LEU A 1 71 ? 15.860 -1.229 2.036 1.00 85.19 71 LEU A O 1
ATOM 565 N N . GLU A 1 72 ? 17.236 -0.831 3.769 1.00 87.06 72 GLU A N 1
ATOM 566 C CA . GLU A 1 72 ? 18.480 -0.662 3.006 1.00 87.06 72 GLU A CA 1
ATOM 567 C C . GLU A 1 72 ? 18.982 -1.952 2.343 1.00 87.06 72 GLU A C 1
ATOM 569 O O . GLU A 1 72 ? 19.706 -1.883 1.354 1.00 87.06 72 GLU A O 1
ATOM 574 N N . ASP A 1 73 ? 18.539 -3.119 2.821 1.00 89.12 73 ASP A N 1
ATOM 575 C CA . ASP A 1 73 ? 18.869 -4.419 2.228 1.00 89.12 73 ASP A CA 1
ATOM 576 C C . ASP A 1 73 ? 17.939 -4.784 1.059 1.00 89.12 73 ASP A C 1
ATOM 578 O O . ASP A 1 73 ? 18.080 -5.852 0.449 1.00 89.12 73 ASP A O 1
ATOM 582 N N . LEU A 1 74 ? 16.932 -3.954 0.770 1.00 92.12 74 LEU A N 1
ATOM 583 C CA . LEU A 1 74 ? 15.968 -4.185 -0.299 1.00 92.12 74 LEU A CA 1
ATOM 584 C C . LEU A 1 74 ? 16.415 -3.524 -1.600 1.00 92.12 74 LEU A C 1
ATOM 586 O O . LEU A 1 74 ? 16.781 -2.352 -1.645 1.00 92.12 74 LEU A O 1
ATOM 590 N N . SER A 1 75 ? 16.332 -4.290 -2.683 1.00 93.50 75 SER A N 1
ATOM 591 C CA . SER A 1 75 ? 16.493 -3.776 -4.039 1.00 93.50 75 SER A CA 1
ATOM 592 C C . SER A 1 75 ? 15.359 -2.820 -4.407 1.00 93.50 75 SER A C 1
ATOM 594 O O . SER A 1 75 ? 14.281 -2.814 -3.803 1.00 93.50 75 SER A O 1
ATOM 596 N N . GLN A 1 76 ? 15.596 -2.013 -5.437 1.00 94.12 76 GLN A N 1
ATOM 597 C CA . GLN A 1 76 ? 14.618 -1.046 -5.930 1.00 94.12 76 GLN A CA 1
ATOM 598 C C . GLN A 1 76 ? 13.370 -1.741 -6.486 1.00 94.12 76 GLN A C 1
ATOM 600 O O . GLN A 1 76 ? 12.258 -1.250 -6.286 1.00 94.12 76 GLN A O 1
ATOM 605 N N . GLU A 1 77 ? 13.535 -2.912 -7.107 1.00 93.50 77 GLU A N 1
ATOM 606 C CA . GLU A 1 77 ? 12.442 -3.773 -7.549 1.00 93.50 77 GLU A CA 1
ATOM 607 C C . GLU A 1 77 ? 11.617 -4.260 -6.361 1.00 93.50 77 GLU A C 1
ATOM 609 O O . GLU A 1 77 ? 10.403 -4.086 -6.354 1.00 93.50 77 GLU A O 1
ATOM 614 N N . GLU A 1 78 ? 12.249 -4.816 -5.323 1.00 92.50 78 GLU A N 1
ATOM 615 C CA . GLU A 1 78 ? 11.544 -5.292 -4.125 1.00 92.50 78 GLU A CA 1
ATOM 616 C C . GLU A 1 78 ? 10.760 -4.162 -3.442 1.00 92.50 78 GLU A C 1
ATOM 618 O O . GLU A 1 78 ? 9.587 -4.336 -3.104 1.00 92.50 78 GLU A O 1
ATOM 623 N N . LEU A 1 79 ? 11.373 -2.983 -3.302 1.00 94.12 79 LEU A N 1
ATOM 624 C CA . LEU A 1 79 ? 10.722 -1.785 -2.767 1.00 94.12 79 LEU A CA 1
ATOM 625 C C . LEU A 1 79 ? 9.531 -1.347 -3.631 1.00 94.12 79 LEU A C 1
ATOM 627 O O . LEU A 1 79 ? 8.468 -1.009 -3.098 1.00 94.12 79 LEU A O 1
ATOM 631 N N . TYR A 1 80 ? 9.672 -1.392 -4.958 1.00 94.94 80 TYR A N 1
ATOM 632 C CA . TYR A 1 80 ? 8.571 -1.122 -5.876 1.00 94.94 80 TYR A CA 1
ATOM 633 C C . TYR A 1 80 ? 7.439 -2.152 -5.735 1.00 94.94 80 TYR A C 1
ATOM 635 O O . TYR A 1 80 ? 6.268 -1.767 -5.683 1.00 94.94 80 TYR A O 1
ATOM 643 N N . MET A 1 81 ? 7.752 -3.446 -5.628 1.00 92.81 81 MET A N 1
ATOM 644 C CA . MET A 1 81 ? 6.749 -4.509 -5.487 1.00 92.81 81 MET A CA 1
ATOM 645 C C . MET A 1 81 ? 5.955 -4.380 -4.181 1.00 92.81 81 MET A C 1
ATOM 647 O O . MET A 1 81 ? 4.730 -4.525 -4.189 1.00 92.81 81 MET A O 1
ATOM 651 N N . ILE A 1 82 ? 6.621 -4.040 -3.073 1.00 92.38 82 ILE A N 1
ATOM 652 C CA . ILE A 1 82 ? 5.962 -3.765 -1.786 1.00 92.38 82 ILE A CA 1
ATOM 653 C C . ILE A 1 82 ? 5.019 -2.566 -1.918 1.00 92.38 82 ILE A C 1
ATOM 655 O O . ILE A 1 82 ? 3.835 -2.663 -1.587 1.00 92.38 82 ILE A O 1
ATOM 659 N N . GLY A 1 83 ? 5.524 -1.441 -2.434 1.00 94.81 83 GLY A N 1
ATOM 660 C CA . GLY A 1 83 ? 4.733 -0.219 -2.546 1.00 94.81 83 GLY A CA 1
ATOM 661 C C . GLY A 1 83 ? 3.543 -0.364 -3.495 1.00 94.81 83 GLY A C 1
ATOM 662 O O . GLY A 1 83 ? 2.444 0.078 -3.173 1.00 94.81 83 GLY A O 1
ATOM 663 N N . SER A 1 84 ? 3.734 -1.029 -4.638 1.00 94.25 84 SER A N 1
ATOM 664 C CA . SER A 1 84 ? 2.686 -1.223 -5.649 1.00 94.25 84 SER A CA 1
ATOM 665 C C . SER A 1 84 ? 1.601 -2.194 -5.192 1.00 94.25 84 SER A C 1
ATOM 667 O O . SER A 1 84 ? 0.439 -2.019 -5.544 1.00 94.25 84 SER A O 1
ATOM 669 N N . THR A 1 85 ? 1.941 -3.171 -4.348 1.00 93.75 85 THR A N 1
ATOM 670 C CA . THR A 1 85 ? 0.944 -4.028 -3.692 1.00 93.75 85 THR A CA 1
ATOM 671 C C . THR A 1 85 ? 0.034 -3.199 -2.783 1.00 93.75 85 THR A C 1
ATOM 673 O O . THR A 1 85 ? -1.183 -3.343 -2.830 1.00 93.75 85 THR A O 1
ATOM 676 N N . LEU A 1 86 ? 0.600 -2.264 -2.013 1.00 95.12 86 LEU A N 1
ATOM 677 C CA . LEU A 1 86 ? -0.176 -1.411 -1.109 1.00 95.12 86 LEU A CA 1
ATOM 678 C C . LEU A 1 86 ? -0.944 -0.278 -1.788 1.00 95.12 86 LEU A C 1
ATOM 680 O O . LEU A 1 86 ? -1.837 0.290 -1.164 1.00 95.12 86 LEU A O 1
ATOM 684 N N . MET A 1 87 ? -0.631 0.064 -3.038 1.00 93.00 87 MET A N 1
ATOM 685 C CA . MET A 1 87 ? -1.440 1.012 -3.815 1.00 93.00 87 MET A CA 1
ATOM 686 C C . MET A 1 87 ? -2.842 0.470 -4.114 1.00 93.00 87 MET A C 1
ATOM 688 O O . MET A 1 87 ? -3.783 1.256 -4.160 1.00 93.00 87 MET A O 1
ATOM 692 N N . ASP A 1 88 ? -2.980 -0.853 -4.232 1.00 90.75 88 ASP A N 1
ATOM 693 C CA . ASP A 1 88 ? -4.251 -1.529 -4.520 1.00 90.75 88 ASP A CA 1
ATOM 694 C C . ASP A 1 88 ? -4.868 -2.209 -3.282 1.00 90.75 88 ASP A C 1
ATOM 696 O O . ASP A 1 88 ? -5.844 -2.946 -3.404 1.00 90.75 88 ASP A O 1
ATOM 700 N N . ALA A 1 89 ? -4.300 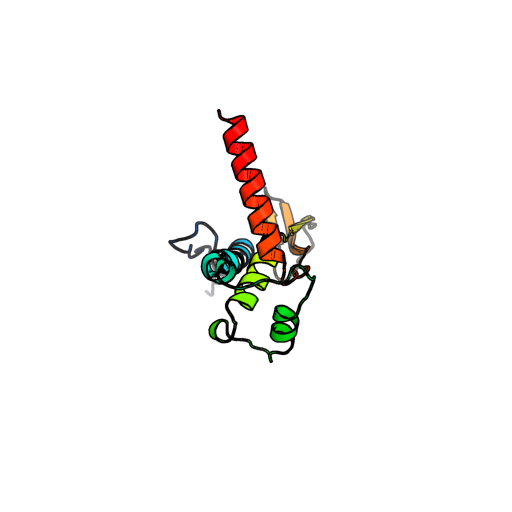-1.993 -2.092 1.00 95.00 89 ALA A N 1
ATOM 701 C CA . ALA A 1 89 ? -4.779 -2.612 -0.862 1.00 95.00 89 ALA A CA 1
ATOM 702 C C . ALA A 1 89 ? -6.018 -1.900 -0.301 1.00 95.00 89 ALA A C 1
ATOM 704 O O . ALA A 1 89 ? -6.124 -0.671 -0.319 1.00 95.00 89 ALA A O 1
ATOM 705 N N . SER A 1 90 ? -6.917 -2.675 0.303 1.00 95.69 90 SER A N 1
ATOM 706 C CA . SER A 1 90 ? -8.127 -2.155 0.946 1.00 95.69 90 SER A CA 1
ATOM 707 C C . SER A 1 90 ? -7.940 -2.005 2.458 1.00 95.69 90 SER A C 1
ATOM 709 O O . SER A 1 90 ? -7.323 -2.844 3.115 1.00 95.69 90 SER A O 1
ATOM 711 N N . ILE A 1 91 ? -8.528 -0.958 3.046 1.00 95.50 91 ILE A N 1
ATOM 712 C CA . ILE A 1 91 ? -8.602 -0.777 4.504 1.00 95.50 91 ILE A CA 1
ATOM 713 C C . ILE A 1 91 ? -10.032 -1.053 4.960 1.00 95.50 91 ILE A C 1
ATOM 715 O O . ILE A 1 91 ? -10.948 -0.284 4.677 1.00 95.50 91 ILE A O 1
ATOM 719 N N . MET A 1 92 ? -10.216 -2.123 5.727 1.00 95.50 92 MET A N 1
ATOM 720 C CA . MET A 1 92 ? -11.480 -2.439 6.377 1.00 95.50 92 MET A CA 1
ATOM 721 C C . MET A 1 92 ? -11.478 -1.928 7.816 1.00 95.50 92 MET A C 1
ATOM 723 O O . MET A 1 92 ? -10.577 -2.237 8.599 1.00 95.50 92 MET A O 1
ATOM 727 N N . ILE A 1 93 ? -12.516 -1.177 8.180 1.00 93.56 93 ILE A N 1
ATOM 728 C CA . ILE A 1 93 ? -12.733 -0.688 9.542 1.00 93.56 93 ILE A CA 1
ATOM 729 C C . ILE A 1 93 ? -14.039 -1.283 10.051 1.00 93.56 93 ILE A C 1
ATOM 731 O O . ILE A 1 93 ? -15.095 -1.102 9.453 1.00 93.56 93 ILE A O 1
ATOM 735 N N . THR A 1 94 ? -13.958 -1.993 11.168 1.00 92.12 94 THR A N 1
ATOM 736 C CA . THR A 1 94 ? -15.113 -2.614 11.818 1.00 92.12 94 THR A CA 1
ATOM 737 C C . THR A 1 94 ? -15.418 -1.906 13.126 1.00 92.12 94 THR A C 1
ATOM 739 O O . THR A 1 94 ? -14.506 -1.504 13.851 1.00 92.12 94 THR A O 1
ATOM 742 N N . PHE A 1 95 ? -16.710 -1.762 13.412 1.00 92.00 95 PHE A N 1
ATOM 743 C CA . PHE A 1 95 ? -17.233 -1.146 14.624 1.00 92.00 95 PHE A CA 1
ATOM 744 C C . PHE A 1 95 ? -18.198 -2.122 15.283 1.00 92.00 95 PHE A C 1
ATOM 746 O O . PHE A 1 95 ? -19.135 -2.603 14.650 1.00 92.00 95 PHE A O 1
ATOM 753 N N . HIS A 1 96 ? -17.987 -2.388 16.563 1.00 90.12 96 HIS A N 1
ATOM 754 C CA . HIS A 1 96 ? -18.894 -3.176 17.379 1.00 90.12 96 HIS A CA 1
ATOM 755 C C . HIS A 1 96 ? -19.315 -2.340 18.581 1.00 90.12 96 HIS A C 1
ATOM 757 O O . HIS A 1 96 ? -18.472 -1.966 19.396 1.00 90.12 96 HIS A O 1
ATOM 763 N N . ARG A 1 97 ? -20.603 -1.994 18.667 1.00 90.69 97 ARG A N 1
ATOM 764 C CA . ARG A 1 97 ? -21.120 -1.204 19.788 1.00 90.69 97 ARG A CA 1
ATOM 765 C C . ARG A 1 97 ? -21.055 -2.034 21.066 1.00 90.69 97 ARG A C 1
ATOM 767 O O . ARG A 1 97 ? -21.545 -3.158 21.084 1.00 90.69 97 ARG A O 1
ATOM 774 N N . LEU A 1 98 ? -20.480 -1.461 22.115 1.00 88.69 98 LEU A N 1
ATOM 775 C CA . LEU A 1 98 ? -20.370 -2.092 23.425 1.00 88.69 98 LEU A CA 1
ATOM 776 C C . LEU A 1 98 ? -21.563 -1.712 24.298 1.00 88.69 98 LEU A C 1
ATOM 778 O O . LEU A 1 98 ? -22.026 -0.573 24.260 1.00 88.69 98 LEU A O 1
ATOM 782 N N . ALA A 1 99 ? -22.034 -2.664 25.101 1.00 84.75 99 ALA A N 1
ATOM 783 C CA . ALA A 1 99 ? -22.968 -2.370 26.181 1.00 84.75 99 ALA A CA 1
ATOM 784 C C . ALA A 1 99 ? -22.247 -1.639 27.328 1.00 84.75 99 ALA A C 1
ATOM 786 O O . ALA A 1 99 ? -21.038 -1.799 27.509 1.00 84.75 99 ALA A O 1
ATOM 787 N N . GLU A 1 100 ? -22.986 -0.870 28.130 1.00 73.81 100 GLU A N 1
ATOM 788 C CA . GLU A 1 100 ? -22.429 -0.047 29.219 1.00 73.81 100 GLU A CA 1
ATOM 789 C C . GLU A 1 100 ? -21.619 -0.854 30.249 1.00 73.81 100 GLU A C 1
ATOM 791 O O . GLU A 1 100 ? -20.654 -0.341 30.805 1.00 73.81 100 GLU A O 1
ATOM 796 N N . SER A 1 101 ? -21.964 -2.128 30.453 1.00 68.12 101 SER A N 1
ATOM 797 C CA . SER A 1 101 ? -21.332 -3.028 31.425 1.00 68.12 101 SER A CA 1
ATOM 798 C C . SER A 1 101 ? -20.150 -3.840 30.877 1.00 68.12 101 SER A C 1
ATOM 800 O O . SER A 1 101 ? -19.614 -4.687 31.590 1.00 68.12 101 SER A O 1
ATOM 802 N N . GLN A 1 102 ? -19.773 -3.664 29.605 1.00 66.19 102 GLN A N 1
ATOM 803 C CA . GLN A 1 102 ? -18.634 -4.368 29.008 1.00 66.19 102 GLN A CA 1
ATOM 804 C C . GLN A 1 102 ? -17.355 -3.543 29.138 1.00 66.19 102 GLN A C 1
ATOM 806 O O . GLN A 1 102 ? -17.046 -2.693 28.296 1.00 66.19 102 GLN A O 1
ATOM 811 N N . ASP A 1 103 ? -16.567 -3.855 30.162 1.00 65.12 103 ASP A N 1
ATOM 812 C CA . ASP A 1 103 ? -15.200 -3.364 30.277 1.00 65.12 103 ASP A CA 1
ATOM 813 C C . ASP A 1 103 ? -14.239 -4.298 29.545 1.00 65.12 103 ASP A C 1
ATOM 815 O O . ASP A 1 103 ? -13.852 -5.360 30.025 1.00 65.12 103 ASP A O 1
ATOM 819 N N . LEU A 1 104 ? -13.871 -3.890 28.330 1.00 64.88 104 LEU A N 1
ATOM 820 C CA . LEU A 1 104 ? -12.734 -4.455 27.615 1.00 64.88 104 LEU A CA 1
ATOM 821 C C . LEU A 1 104 ? -11.480 -3.715 28.080 1.00 64.88 104 LEU A C 1
ATOM 823 O O . LEU A 1 104 ? -11.382 -2.497 27.930 1.00 64.88 104 LEU A O 1
ATOM 827 N N . THR A 1 105 ? -10.537 -4.451 28.661 1.00 56.97 105 THR A N 1
ATOM 828 C CA . THR A 1 105 ? -9.359 -3.883 29.327 1.00 56.97 105 THR A CA 1
ATOM 829 C C . THR A 1 105 ? -8.246 -3.439 28.390 1.00 56.97 105 THR A C 1
ATOM 831 O O . THR A 1 105 ? -7.346 -2.743 28.845 1.00 56.97 105 THR A O 1
ATOM 834 N N . GLU A 1 106 ? -8.272 -3.750 27.094 1.00 53.22 106 GLU A N 1
ATOM 835 C CA . GLU A 1 106 ? -7.154 -3.396 26.218 1.00 53.22 106 GLU A CA 1
ATOM 836 C C . GLU A 1 106 ? -7.593 -3.006 24.810 1.00 53.22 106 GLU A C 1
ATOM 838 O O . GLU A 1 106 ? -8.407 -3.674 24.181 1.00 53.22 106 GLU A O 1
ATOM 843 N N . GLY A 1 107 ? -6.997 -1.905 24.339 1.00 61.69 107 GLY A N 1
ATOM 844 C CA . GLY A 1 107 ? -6.782 -1.580 22.933 1.00 61.69 107 GLY A CA 1
ATOM 845 C C . GLY A 1 107 ? -8.013 -1.583 22.027 1.00 61.69 107 GLY A C 1
ATOM 846 O O . GLY A 1 107 ? -8.452 -2.624 21.555 1.00 61.69 107 GLY A O 1
ATOM 847 N N . SER A 1 108 ? -8.418 -0.377 21.609 1.00 71.00 108 SER A N 1
ATOM 848 C CA . SER A 1 108 ? -9.327 -0.077 20.478 1.00 71.00 108 SER A CA 1
ATOM 849 C C . SER A 1 108 ? -10.797 0.204 20.803 1.00 71.00 108 SER A C 1
ATOM 851 O O . SER A 1 108 ? -11.616 0.271 19.884 1.00 71.00 108 SER A O 1
ATOM 853 N N . VAL A 1 109 ? -11.141 0.475 22.065 1.00 82.75 109 VAL A N 1
ATOM 854 C CA . VAL A 1 109 ? -12.427 1.119 22.382 1.00 82.75 109 VAL A CA 1
ATOM 855 C C . VAL A 1 109 ? -12.356 2.609 22.029 1.00 82.75 109 VAL A C 1
ATOM 857 O O . VAL A 1 109 ? -11.424 3.310 22.428 1.00 82.75 109 VAL A O 1
ATOM 860 N N . LYS A 1 110 ? -13.323 3.099 21.252 1.00 84.56 110 LYS A N 1
ATOM 861 C CA . LYS A 1 110 ? -13.463 4.499 20.835 1.00 84.56 110 LYS A CA 1
ATOM 862 C C . LYS A 1 110 ? -14.851 5.010 21.199 1.00 84.56 110 LYS A C 1
ATOM 864 O O . LYS A 1 110 ? -15.842 4.311 20.999 1.00 84.56 110 LYS A O 1
ATOM 869 N N . LEU A 1 111 ? -14.911 6.234 21.715 1.00 85.06 111 LEU A N 1
ATOM 870 C CA . LEU A 1 111 ? -16.164 6.937 21.962 1.00 85.06 111 LEU A CA 1
ATOM 871 C C . LEU A 1 111 ? -16.537 7.729 20.707 1.00 85.06 111 LEU A C 1
ATOM 873 O O . LEU A 1 111 ? -15.777 8.593 20.273 1.00 85.06 111 LEU A O 1
ATOM 877 N N . ILE A 1 112 ? -17.692 7.434 20.116 1.00 86.69 112 ILE A N 1
ATOM 878 C CA . ILE A 1 112 ? -18.179 8.097 18.902 1.00 86.69 112 ILE A CA 1
ATOM 879 C C . ILE A 1 112 ? -19.583 8.610 19.197 1.00 86.69 112 ILE A C 1
ATOM 881 O O . ILE A 1 112 ? -20.504 7.821 19.382 1.00 86.69 112 ILE A O 1
ATOM 885 N N . LYS A 1 113 ? -19.743 9.939 19.257 1.00 88.69 113 LYS A N 1
ATOM 886 C CA . LYS A 1 113 ? -21.018 10.610 19.580 1.00 88.69 113 LYS A CA 1
ATOM 887 C C . LYS A 1 113 ? -21.672 10.114 20.887 1.00 88.69 113 LYS A C 1
ATOM 889 O O . LYS A 1 113 ? -22.884 9.967 20.947 1.00 88.69 113 LYS A O 1
ATOM 894 N N . GLY A 1 114 ? -20.867 9.854 21.919 1.00 87.00 114 GLY A N 1
ATOM 895 C CA . GLY A 1 114 ? -21.347 9.398 23.233 1.00 87.00 114 GLY A CA 1
ATOM 896 C C . GLY A 1 114 ? -21.506 7.881 23.374 1.00 87.00 114 GLY A C 1
ATOM 897 O O . GLY A 1 114 ? -21.653 7.396 24.487 1.00 87.00 114 GLY A O 1
ATOM 898 N N . GLU A 1 115 ? -21.376 7.123 22.286 1.00 89.50 115 GLU A N 1
ATOM 899 C CA . GLU A 1 115 ? -21.506 5.664 22.287 1.00 89.50 115 GLU A CA 1
ATOM 900 C C . GLU A 1 115 ? -20.129 4.984 22.254 1.00 89.50 115 GLU A C 1
ATOM 902 O O . GLU A 1 115 ? -19.212 5.434 21.554 1.00 89.50 115 GLU A O 1
ATOM 907 N N . ARG A 1 116 ? -19.970 3.881 22.997 1.00 89.31 116 ARG A N 1
ATOM 908 C CA . ARG A 1 116 ? -18.725 3.094 23.036 1.00 89.31 116 ARG A CA 1
ATOM 909 C C . ARG A 1 116 ? -18.701 2.071 21.901 1.00 89.31 116 ARG A C 1
ATOM 911 O O . ARG A 1 116 ? -19.601 1.244 21.788 1.00 89.31 116 ARG A O 1
ATOM 918 N N . TYR A 1 117 ? -17.626 2.063 21.119 1.00 90.38 117 TYR A N 1
ATOM 919 C CA . TYR A 1 117 ? -17.384 1.062 20.080 1.00 90.38 117 TYR A CA 1
ATOM 920 C C . TYR A 1 117 ? -16.036 0.389 20.272 1.00 90.38 117 TYR A C 1
ATOM 922 O O . TYR A 1 117 ? -15.022 1.068 20.402 1.00 90.38 117 TYR A O 1
ATOM 930 N N . PHE A 1 118 ? -15.999 -0.935 20.199 1.00 89.31 118 PHE A N 1
ATOM 931 C CA . PHE A 1 118 ? -14.773 -1.643 19.871 1.00 89.31 118 PHE A CA 1
ATOM 932 C C . PHE A 1 118 ? -14.513 -1.498 18.372 1.00 89.31 118 PHE A C 1
ATOM 934 O O . PHE A 1 118 ? -15.392 -1.763 17.549 1.00 89.31 118 PHE A O 1
ATOM 941 N N . THR A 1 119 ? -13.317 -1.040 18.020 1.00 88.50 119 THR A N 1
ATOM 942 C CA . THR A 1 119 ? -12.924 -0.778 16.635 1.00 88.50 119 THR A CA 1
ATOM 943 C C . THR A 1 119 ? -11.767 -1.674 16.238 1.00 88.50 119 THR A C 1
ATOM 945 O O . THR A 1 119 ? -10.815 -1.830 16.992 1.00 88.50 119 THR A O 1
ATOM 948 N N . ARG A 1 120 ? -11.813 -2.257 15.043 1.00 89.88 120 ARG A N 1
ATOM 949 C CA . ARG A 1 120 ? -10.679 -3.006 14.494 1.00 89.88 120 ARG A CA 1
ATOM 950 C C . ARG A 1 120 ? -10.444 -2.583 13.060 1.00 89.88 120 ARG A C 1
ATOM 952 O O . ARG A 1 120 ? -11.385 -2.518 12.271 1.00 89.88 120 ARG A O 1
ATOM 959 N N . ILE A 1 121 ? -9.181 -2.323 12.741 1.00 91.50 121 ILE A N 1
ATOM 960 C CA . ILE A 1 121 ? -8.734 -1.995 11.392 1.00 91.50 121 ILE A CA 1
ATOM 961 C C . ILE A 1 121 ? -7.997 -3.201 10.815 1.00 91.50 121 ILE A C 1
ATOM 963 O O . ILE A 1 121 ? -7.267 -3.892 11.526 1.00 91.50 121 ILE A O 1
ATOM 967 N N . THR A 1 122 ? -8.213 -3.497 9.541 1.00 93.94 122 THR A N 1
ATOM 968 C CA . THR A 1 122 ? -7.602 -4.627 8.836 1.00 93.94 122 THR A CA 1
ATOM 969 C C . THR A 1 122 ? -7.231 -4.198 7.423 1.00 93.94 122 THR A C 1
ATOM 971 O O . THR A 1 122 ? -8.020 -3.528 6.764 1.00 93.94 122 THR A O 1
ATOM 974 N N . LEU A 1 123 ? -6.030 -4.568 6.978 1.00 95.44 123 LEU A N 1
ATOM 975 C CA . LEU A 1 123 ? -5.623 -4.447 5.579 1.00 95.44 123 LEU A CA 1
ATOM 976 C C . LEU A 1 123 ? -6.021 -5.719 4.833 1.00 95.44 123 LEU A C 1
ATOM 978 O O . LEU A 1 123 ? -5.805 -6.819 5.341 1.00 95.44 123 LEU A O 1
ATOM 982 N N . LEU A 1 124 ? -6.610 -5.552 3.657 1.00 95.62 124 LEU A N 1
ATOM 983 C CA . LEU A 1 124 ? -7.057 -6.616 2.763 1.00 95.62 124 LEU A CA 1
ATOM 984 C C . LEU A 1 124 ? -6.395 -6.443 1.388 1.00 95.62 124 LEU A C 1
ATOM 986 O O . LEU A 1 124 ? -5.751 -5.424 1.134 1.00 95.62 124 LEU A O 1
ATOM 990 N N . ASP A 1 125 ? -6.570 -7.434 0.514 1.00 94.31 125 ASP A N 1
ATOM 991 C CA . ASP A 1 125 ? -6.106 -7.412 -0.883 1.00 94.31 125 ASP A CA 1
ATOM 992 C C . ASP A 1 125 ? -4.584 -7.221 -1.029 1.00 94.31 125 ASP A C 1
ATOM 994 O O . ASP A 1 125 ? -4.091 -6.572 -1.948 1.00 94.31 125 ASP A O 1
ATOM 998 N N . LEU A 1 126 ? -3.816 -7.817 -0.111 1.00 92.62 126 LEU A N 1
ATOM 999 C CA . LEU A 1 126 ? -2.348 -7.768 -0.088 1.00 92.62 126 LEU A CA 1
ATOM 1000 C C . LEU A 1 126 ? -1.701 -8.778 -1.050 1.00 92.62 126 LEU A C 1
ATOM 1002 O O . LEU A 1 126 ? -0.633 -9.321 -0.764 1.00 92.62 126 LEU A O 1
ATOM 1006 N N . ASP A 1 127 ? -2.354 -9.045 -2.179 1.00 91.12 127 ASP A N 1
ATOM 1007 C CA . ASP A 1 127 ? -1.837 -9.972 -3.173 1.00 91.12 127 ASP A CA 1
ATOM 1008 C C . ASP A 1 127 ? -0.638 -9.345 -3.894 1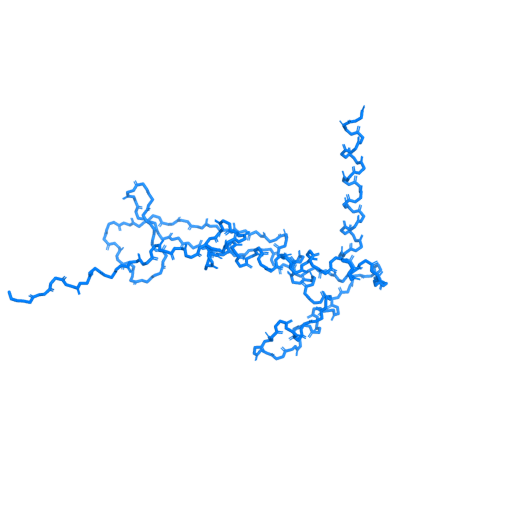.00 91.12 127 ASP A C 1
ATOM 1010 O O . ASP A 1 127 ? -0.775 -8.278 -4.510 1.00 91.12 127 ASP A O 1
ATOM 1014 N N . PRO A 1 128 ? 0.537 -9.997 -3.867 1.00 89.31 128 PRO A N 1
ATOM 1015 C CA . PRO A 1 128 ? 1.721 -9.449 -4.494 1.00 89.31 128 PRO A CA 1
ATOM 1016 C C . PRO A 1 128 ? 1.510 -9.196 -5.986 1.00 89.31 128 PRO A C 1
ATOM 1018 O O . PRO A 1 128 ? 0.969 -10.031 -6.726 1.00 89.31 128 PRO A O 1
ATOM 1021 N N . LYS A 1 129 ? 2.018 -8.059 -6.461 1.00 91.62 129 LYS A N 1
ATOM 1022 C CA . LYS A 1 129 ? 2.083 -7.788 -7.898 1.00 91.62 129 LYS A CA 1
ATOM 1023 C C . LYS A 1 129 ? 3.135 -8.693 -8.571 1.00 91.62 129 LYS A C 1
ATOM 1025 O O . LYS A 1 129 ? 4.119 -9.049 -7.933 1.00 91.62 129 LYS A O 1
ATOM 1030 N N . PRO A 1 130 ? 2.944 -9.114 -9.833 1.00 91.94 130 PRO A N 1
ATOM 1031 C CA . PRO A 1 130 ? 3.982 -9.814 -10.601 1.00 91.94 130 PRO A CA 1
ATOM 1032 C C . PRO A 1 130 ? 5.060 -8.846 -11.118 1.00 91.94 130 PRO A C 1
ATOM 1034 O O . PRO A 1 130 ? 4.787 -7.661 -11.272 1.00 91.94 130 PRO A O 1
ATOM 1037 N N . ASP A 1 131 ? 6.249 -9.336 -11.473 1.00 90.25 131 ASP A N 1
ATOM 1038 C CA . ASP A 1 131 ? 7.375 -8.495 -11.931 1.00 90.25 131 ASP A CA 1
ATOM 1039 C C . ASP A 1 131 ? 7.019 -7.645 -13.177 1.00 90.25 131 ASP A C 1
ATOM 1041 O O . ASP A 1 131 ? 7.450 -6.501 -13.318 1.00 90.25 131 ASP A O 1
ATOM 1045 N N . ASN A 1 132 ? 6.153 -8.154 -14.062 1.00 91.44 132 ASN A N 1
ATOM 1046 C CA . ASN A 1 132 ? 5.675 -7.433 -15.250 1.00 91.44 132 ASN A CA 1
ATOM 1047 C C . ASN A 1 132 ? 4.621 -6.341 -14.948 1.00 91.44 132 ASN A C 1
ATOM 1049 O O . ASN A 1 132 ? 4.118 -5.682 -15.865 1.00 91.44 132 ASN A O 1
ATOM 1053 N N . HIS A 1 133 ? 4.274 -6.131 -13.673 1.00 93.50 133 HIS A N 1
ATOM 1054 C CA . HIS A 1 133 ? 3.266 -5.166 -13.237 1.00 93.50 133 HIS A CA 1
ATOM 1055 C C . HIS A 1 133 ? 3.567 -3.747 -13.716 1.00 93.50 133 HIS A C 1
ATOM 1057 O O . HIS A 1 133 ? 2.672 -3.089 -14.244 1.00 93.50 133 HIS A O 1
ATOM 1063 N N . PHE A 1 134 ? 4.815 -3.286 -13.590 1.00 92.62 134 PHE A N 1
ATOM 1064 C CA . PHE A 1 134 ? 5.180 -1.915 -13.953 1.00 92.62 134 PHE A CA 1
ATOM 1065 C C . PHE A 1 134 ? 4.908 -1.607 -15.432 1.00 92.62 134 PHE A C 1
ATOM 1067 O O . PHE A 1 134 ? 4.373 -0.549 -15.758 1.00 92.62 134 PHE A O 1
ATOM 1074 N N . LYS A 1 135 ? 5.179 -2.558 -16.335 1.00 91.94 135 LYS A N 1
ATOM 1075 C CA . LYS A 1 135 ? 4.896 -2.403 -17.770 1.00 91.94 135 LYS A CA 1
ATOM 1076 C C . LYS A 1 135 ? 3.398 -2.240 -18.034 1.00 91.94 135 LYS A C 1
ATOM 1078 O O . LYS A 1 135 ? 2.985 -1.369 -18.803 1.00 91.94 135 LYS A O 1
ATOM 1083 N N . LYS A 1 136 ? 2.570 -3.049 -17.364 1.00 91.12 136 LYS A N 1
ATOM 1084 C CA . LYS A 1 136 ? 1.107 -2.929 -17.432 1.00 91.12 136 LYS A CA 1
ATOM 1085 C C . LYS A 1 136 ? 0.637 -1.585 -16.868 1.00 91.12 136 LYS A C 1
ATOM 1087 O O . LYS A 1 136 ? -0.174 -0.925 -17.513 1.00 91.12 136 LYS A O 1
ATOM 1092 N N . PHE A 1 137 ? 1.170 -1.182 -15.718 1.00 91.81 137 PHE A N 1
ATOM 1093 C CA . PHE A 1 137 ? 0.873 0.090 -15.065 1.00 91.81 137 PHE A CA 1
ATOM 1094 C C . PHE A 1 137 ? 1.186 1.286 -15.973 1.00 91.81 137 PHE A C 1
ATOM 1096 O O . PHE A 1 137 ? 0.345 2.169 -16.130 1.00 91.81 137 PHE A O 1
ATOM 1103 N N . LEU A 1 138 ? 2.354 1.297 -16.624 1.00 91.75 138 LEU A N 1
ATOM 1104 C CA . LEU A 1 138 ? 2.749 2.377 -17.527 1.00 91.75 138 LEU A CA 1
ATOM 1105 C C . LEU A 1 138 ? 1.796 2.489 -18.721 1.00 91.75 138 LEU A C 1
ATOM 1107 O O . LEU A 1 138 ? 1.331 3.584 -19.032 1.00 91.75 138 LEU A O 1
ATOM 1111 N N . ARG A 1 139 ? 1.451 1.356 -19.350 1.00 92.00 139 ARG A N 1
ATOM 1112 C CA . ARG A 1 139 ? 0.472 1.326 -20.447 1.00 92.00 139 ARG A CA 1
ATOM 1113 C C . ARG A 1 139 ? -0.870 1.906 -20.001 1.00 92.00 139 ARG A C 1
ATOM 1115 O O . ARG A 1 139 ? -1.359 2.839 -20.619 1.00 92.00 139 ARG A O 1
ATOM 1122 N N . GLN A 1 140 ? -1.413 1.411 -18.889 1.00 93.25 140 GLN A N 1
ATOM 1123 C CA . GLN A 1 140 ? -2.701 1.871 -18.361 1.00 93.25 140 GLN A CA 1
ATOM 1124 C C . GLN A 1 140 ? -2.688 3.356 -17.980 1.00 93.25 140 GLN A C 1
ATOM 1126 O O . GLN A 1 140 ? -3.673 4.053 -18.201 1.00 93.25 140 GLN A O 1
ATOM 1131 N N . THR A 1 141 ? -1.575 3.848 -17.435 1.00 92.31 141 THR A N 1
ATOM 1132 C CA . THR A 1 141 ? -1.408 5.264 -17.084 1.00 92.31 141 THR A CA 1
ATOM 1133 C C . THR A 1 141 ? -1.402 6.146 -18.331 1.00 92.31 141 THR A C 1
ATOM 1135 O O . THR A 1 141 ? -2.065 7.181 -18.349 1.00 92.31 141 THR A O 1
ATOM 1138 N N . ASN A 1 142 ? -0.701 5.731 -19.389 1.00 93.25 142 ASN A N 1
ATOM 1139 C CA . ASN A 1 142 ? -0.680 6.454 -20.660 1.00 93.25 142 ASN A CA 1
ATOM 1140 C C . ASN A 1 142 ? -2.059 6.460 -21.329 1.00 93.25 142 ASN A C 1
ATOM 1142 O O . ASN A 1 142 ? -2.503 7.518 -21.771 1.00 93.25 142 ASN A O 1
ATOM 1146 N N . ASP A 1 143 ? -2.750 5.317 -21.347 1.00 95.69 143 ASP A N 1
ATOM 1147 C CA . ASP A 1 143 ? -4.105 5.201 -21.898 1.00 95.69 143 ASP A CA 1
ATOM 1148 C C . ASP A 1 143 ? -5.077 6.129 -21.149 1.00 95.69 143 ASP A C 1
ATOM 1150 O O . ASP A 1 143 ? -5.841 6.876 -21.762 1.00 95.69 143 ASP A O 1
ATOM 1154 N N . ALA A 1 144 ? -5.005 6.145 -19.813 1.00 94.31 144 ALA A N 1
ATOM 1155 C CA . ALA A 1 144 ? -5.819 7.025 -18.980 1.00 94.31 144 ALA A CA 1
ATOM 1156 C C . ALA A 1 144 ? -5.504 8.511 -19.218 1.00 94.31 144 ALA A C 1
ATOM 1158 O O . ALA A 1 144 ? -6.416 9.336 -19.289 1.00 94.31 144 ALA A O 1
ATOM 1159 N N . TYR A 1 145 ? -4.224 8.862 -19.369 1.00 94.50 145 TYR A N 1
ATOM 1160 C CA . TYR A 1 145 ? -3.808 10.232 -19.665 1.00 94.50 145 TYR A CA 1
ATOM 1161 C C . TYR A 1 145 ? -4.285 10.695 -21.048 1.00 94.50 145 TYR A C 1
ATOM 1163 O O . TYR A 1 145 ? -4.782 11.815 -21.178 1.00 94.50 145 TYR A O 1
ATOM 1171 N N . ALA A 1 146 ? -4.177 9.839 -22.067 1.00 94.56 146 ALA A N 1
ATOM 1172 C CA . ALA A 1 146 ? -4.674 10.122 -23.410 1.00 94.56 146 ALA A CA 1
ATOM 1173 C C . ALA A 1 146 ? -6.193 10.354 -23.401 1.00 94.56 146 ALA A C 1
ATOM 1175 O O . ALA A 1 146 ? -6.650 11.398 -23.862 1.00 94.56 146 ALA A O 1
ATOM 1176 N N . ALA A 1 147 ? -6.954 9.458 -22.766 1.00 94.94 147 ALA A N 1
ATOM 1177 C CA . ALA A 1 147 ? -8.404 9.595 -22.630 1.00 94.94 147 ALA A CA 1
ATOM 1178 C C . ALA A 1 147 ? -8.808 10.885 -21.892 1.00 94.94 147 ALA A C 1
ATOM 1180 O O . ALA A 1 147 ? -9.734 11.580 -22.308 1.00 94.94 147 ALA A O 1
ATOM 1181 N N . PHE A 1 148 ? -8.087 11.253 -20.826 1.00 95.00 148 PHE A N 1
ATOM 1182 C CA . PHE A 1 148 ? -8.316 12.514 -20.114 1.00 95.00 148 PHE A CA 1
ATOM 1183 C C . PHE A 1 148 ? -8.046 13.740 -20.997 1.00 95.00 148 PHE A C 1
ATOM 1185 O O . PHE A 1 148 ? -8.762 14.736 -20.923 1.00 95.00 148 PHE A O 1
ATOM 1192 N N . ARG A 1 149 ? -7.006 13.704 -21.834 1.00 95.50 149 ARG A N 1
ATOM 1193 C CA . ARG A 1 149 ? -6.694 14.801 -22.761 1.00 95.50 149 ARG A CA 1
ATOM 1194 C C . ARG A 1 149 ? -7.774 14.956 -23.830 1.00 95.50 149 ARG A C 1
ATOM 1196 O O . ARG A 1 149 ? -8.172 16.085 -24.103 1.00 95.50 149 ARG A O 1
ATOM 1203 N N . GLU A 1 150 ? -8.261 13.849 -24.383 1.00 93.75 150 GLU A N 1
ATOM 1204 C CA . GLU A 1 150 ? -9.347 13.834 -25.369 1.00 93.75 150 GLU A CA 1
ATOM 1205 C C . GLU A 1 150 ? -10.664 14.358 -24.787 1.00 93.75 150 GLU A C 1
ATOM 1207 O O . GLU A 1 150 ? -11.343 15.138 -25.441 1.00 93.75 150 GLU A O 1
ATOM 1212 N N . SER A 1 151 ? -11.005 14.014 -23.539 1.00 89.38 151 SER A N 1
ATOM 1213 C CA . SER A 1 151 ? -12.245 14.489 -22.907 1.00 89.38 151 SER A CA 1
ATOM 1214 C C . SER A 1 151 ? -12.248 15.980 -22.546 1.00 89.38 151 SER A C 1
ATOM 1216 O O . SER A 1 151 ? -13.298 16.520 -22.210 1.00 89.38 151 SER A O 1
ATOM 1218 N N . ASN A 1 152 ? -11.078 16.627 -22.533 1.00 81.88 152 ASN A N 1
ATOM 1219 C CA . ASN A 1 152 ? -10.898 18.036 -22.163 1.00 81.88 152 ASN A CA 1
ATOM 1220 C C . ASN A 1 152 ? -10.432 18.913 -23.345 1.00 81.88 152 ASN A C 1
ATOM 1222 O O . ASN A 1 152 ? -9.983 20.038 -23.118 1.00 81.88 152 ASN A O 1
ATOM 1226 N N . SER A 1 153 ? -10.495 18.391 -24.576 1.00 71.62 153 SER A N 1
ATOM 1227 C CA . SER A 1 153 ? -10.216 19.117 -25.826 1.00 71.62 153 SER A CA 1
ATOM 1228 C C . SER A 1 153 ? -11.514 19.376 -26.583 1.00 71.62 153 SER A C 1
ATOM 1230 O O . SER A 1 153 ? -11.621 20.468 -27.180 1.00 71.62 153 SER A O 1
#

Sequence (153 aa):
MYDDKITKNIDTSSECDPQSNLPLKSILKKVLDLQTFAKLNLPYMSQIELSDAKSYNSLEKLVSKKLPILLEDLSQEELYMIGSTLMDASIMITFHRLAESQDLTEGSVKLIKGERYFTRITLLDLDPKPDNHFKKFLRQTNDAYAAFRESNS